Protein AF-A0A7Y5J6P5-F1 (afdb_monomer)

Nearest PDB structures (foldseek):
  8qnb-assembly1_A  TM=8.354E-01  e=1.169E-05  synthetic construct
  8qnc-assembly1_A  TM=8.520E-01  e=1.968E-05  synthetic construct
  8qmy-assembly2_B  TM=8.608E-01  e=7.736E-05  synthetic construct
  8qmy-assembly3_C  TM=8.637E-01  e=9.406E-05  synthetic construct
  8qnr-assembly1_A  TM=8.600E-01  e=1.072E-04  synthetic construct

Secondary structure (DSSP, 8-state):
-EEEES--EE-TTSS-EE--SEEEE--SHHHHHHHHHHHHHHT--EEEESS---SSGGG--SSEEEE-TT---EEPPPTT--GGGTTS---EE-TT--GGG-

Radius of gyration: 15.87 Å; Cα contacts (8 Å, |Δi|>4): 185; chains: 1; bounding box: 28×32×47 Å

Sequence (102 aa):
MIVKLRKTWSNRIGKHKVNPLRYYLAQSLGDLKRAVKDAERIGVRLRAVGSGHSFNDVACSNGYLVDISQLNKPLELPTYLKPEHRERNLVHIEAGIVIQDL

Mean predicted aligned error: 3.6 Å

Foldseek 3Di:
DDKDAQDWDAAPVRPDIEGERIEAEDQDPVSVVVVVVVCVVVVFDEFEDANRNDPDCNRDGNYYYYYDLNQADWDDDDPPDDPVCPPDPDTHGGPNHDPVVD

Structure (mmCIF, N/CA/C/O backbone):
data_AF-A0A7Y5J6P5-F1
#
_entry.id   AF-A0A7Y5J6P5-F1
#
loop_
_atom_site.group_PDB
_atom_site.id
_atom_site.type_symbol
_atom_site.label_atom_id
_atom_site.label_alt_id
_atom_site.label_comp_id
_atom_site.label_asym_id
_atom_site.label_entity_id
_atom_site.label_seq_id
_atom_site.pdbx_PDB_ins_code
_atom_site.Cartn_x
_atom_site.Cartn_y
_atom_site.Cartn_z
_atom_site.occupancy
_atom_site.B_iso_or_equiv
_atom_site.auth_seq_id
_atom_site.auth_comp_id
_atom_site.auth_asym_id
_atom_site.auth_atom_id
_atom_site.pdbx_PDB_model_num
ATOM 1 N N . MET A 1 1 ? 6.114 -8.591 6.639 1.00 82.50 1 MET A N 1
ATOM 2 C CA . MET A 1 1 ? 4.745 -8.086 6.900 1.00 82.50 1 MET A CA 1
ATOM 3 C C . MET A 1 1 ? 4.581 -7.688 8.348 1.00 82.50 1 MET A C 1
ATOM 5 O O . MET A 1 1 ? 4.627 -8.546 9.222 1.00 82.50 1 MET A O 1
ATOM 9 N N . ILE A 1 2 ? 4.342 -6.403 8.585 1.00 89.25 2 ILE A N 1
ATOM 10 C CA . ILE A 1 2 ? 4.011 -5.877 9.912 1.00 89.25 2 ILE A CA 1
ATOM 11 C C . ILE A 1 2 ? 2.497 -5.669 9.973 1.00 89.25 2 ILE A C 1
ATOM 13 O O . ILE A 1 2 ? 1.915 -5.124 9.036 1.00 89.25 2 ILE A O 1
ATOM 17 N N . VAL A 1 3 ? 1.852 -6.095 11.060 1.00 89.31 3 VAL A N 1
ATOM 18 C CA . VAL A 1 3 ? 0.405 -5.935 11.263 1.00 89.31 3 VAL A CA 1
ATOM 19 C C . VAL A 1 3 ? 0.169 -5.076 12.494 1.00 89.31 3 VAL A C 1
ATOM 21 O O . VAL A 1 3 ? 0.686 -5.367 13.569 1.00 89.31 3 VAL A O 1
ATOM 24 N N . LYS A 1 4 ? -0.622 -4.017 12.339 1.00 89.75 4 LYS A N 1
ATOM 25 C CA . LYS A 1 4 ? -1.063 -3.151 13.433 1.00 89.75 4 LYS A CA 1
ATOM 26 C C . LYS A 1 4 ? -2.567 -3.322 13.619 1.00 89.75 4 LYS A C 1
ATOM 28 O O . LYS A 1 4 ? -3.337 -3.174 12.670 1.00 89.75 4 LYS A O 1
ATOM 33 N N . LEU A 1 5 ? -2.980 -3.643 14.840 1.00 85.50 5 LEU A N 1
ATOM 34 C CA . LEU A 1 5 ? -4.389 -3.743 15.223 1.00 85.50 5 LEU A CA 1
ATOM 35 C C . LEU A 1 5 ? -4.882 -2.382 15.718 1.00 85.50 5 LEU A C 1
ATOM 37 O O . LEU A 1 5 ? -4.117 -1.650 16.341 1.00 85.50 5 LEU A O 1
ATOM 41 N N . ARG A 1 6 ? -6.155 -2.054 15.454 1.00 76.94 6 ARG A N 1
ATOM 42 C CA . ARG A 1 6 ? -6.816 -0.821 15.937 1.00 76.94 6 ARG A CA 1
ATOM 43 C C . ARG A 1 6 ? -6.056 0.476 15.607 1.00 76.94 6 ARG A C 1
ATOM 45 O O . ARG A 1 6 ? -6.133 1.454 16.344 1.00 76.94 6 ARG A O 1
ATOM 52 N N . LYS A 1 7 ? -5.313 0.500 14.497 1.00 88.88 7 LYS A N 1
ATOM 53 C CA . LYS A 1 7 ? -4.627 1.710 14.036 1.00 88.88 7 LYS A CA 1
ATOM 54 C C . LYS A 1 7 ? -5.626 2.595 13.307 1.00 88.88 7 LYS A C 1
ATOM 56 O O . LYS A 1 7 ? -5.995 2.287 12.178 1.00 88.88 7 LYS A O 1
ATOM 61 N N . THR A 1 8 ? -5.995 3.716 13.911 1.00 93.38 8 THR A N 1
ATOM 62 C CA . THR A 1 8 ? -6.731 4.759 13.204 1.00 93.38 8 THR A CA 1
ATOM 63 C C . THR A 1 8 ? -5.893 5.301 12.050 1.00 93.38 8 THR A C 1
ATOM 65 O O . THR A 1 8 ? -4.725 5.655 12.224 1.00 93.38 8 THR A O 1
ATOM 68 N N . TRP A 1 9 ? -6.493 5.368 10.867 1.00 95.06 9 TRP A N 1
ATOM 69 C CA . TRP A 1 9 ? -5.892 5.976 9.688 1.00 95.06 9 TRP A CA 1
ATOM 70 C C . TRP A 1 9 ? -6.632 7.262 9.344 1.00 95.06 9 TRP A C 1
ATOM 72 O O . TRP A 1 9 ? -7.852 7.332 9.486 1.00 95.06 9 TRP A O 1
ATOM 82 N N . SER A 1 10 ? -5.889 8.267 8.891 1.00 95.25 10 SER A N 1
ATOM 83 C CA . SER A 1 10 ? -6.430 9.522 8.382 1.00 95.25 10 SER A CA 1
ATOM 84 C C . SER A 1 10 ? -5.718 9.894 7.092 1.00 95.25 10 SER A C 1
ATOM 86 O O . SER A 1 10 ? -4.505 9.699 6.983 1.00 95.25 10 SER A O 1
ATOM 88 N N . ASN A 1 11 ? -6.449 10.475 6.142 1.00 94.19 11 ASN A N 1
ATOM 89 C CA . ASN A 1 11 ? -5.816 11.136 5.007 1.00 94.19 11 ASN A CA 1
ATOM 90 C C . ASN A 1 11 ? -5.046 12.384 5.471 1.00 94.19 11 ASN A C 1
ATOM 92 O O . ASN A 1 11 ? -5.218 12.864 6.598 1.00 94.19 11 ASN A O 1
ATOM 96 N N . ARG A 1 12 ? -4.187 12.916 4.596 1.00 91.88 12 ARG A N 1
ATOM 97 C CA . ARG A 1 12 ? -3.215 13.958 4.957 1.00 91.88 12 ARG A CA 1
ATOM 98 C C . ARG A 1 12 ? -3.847 15.276 5.410 1.00 91.88 12 ARG A C 1
ATOM 100 O O . ARG A 1 12 ? -3.262 15.964 6.235 1.00 91.88 12 ARG A O 1
ATOM 107 N N . ILE A 1 13 ? -5.038 15.600 4.907 1.00 93.50 13 ILE A N 1
ATOM 108 C CA . ILE A 1 13 ? -5.795 16.799 5.304 1.00 93.50 13 ILE A CA 1
ATOM 109 C C . ILE A 1 13 ? -6.665 16.586 6.554 1.00 93.50 13 ILE A C 1
ATOM 111 O O . ILE A 1 13 ? -7.377 17.496 6.961 1.00 93.50 13 ILE A O 1
ATOM 115 N N . GLY A 1 14 ? -6.682 15.385 7.139 1.00 92.69 14 GLY A N 1
ATOM 116 C CA . GLY A 1 14 ? -7.458 15.094 8.350 1.00 92.69 14 GLY A CA 1
ATOM 117 C C . GLY A 1 14 ? -8.963 14.874 8.143 1.00 92.69 14 GLY A C 1
ATOM 118 O O . GLY A 1 14 ? -9.649 14.481 9.082 1.00 92.69 14 GLY A O 1
ATOM 119 N N . LYS A 1 15 ? -9.489 15.111 6.935 1.00 94.81 15 LYS A N 1
ATOM 120 C CA . LYS A 1 15 ? -10.928 15.050 6.624 1.00 94.81 15 LYS A CA 1
ATOM 121 C C . LYS A 1 15 ? -11.501 13.637 6.725 1.00 94.81 15 LYS A C 1
ATOM 123 O O . LYS A 1 15 ? -12.588 13.448 7.261 1.00 94.81 15 LYS A O 1
ATOM 128 N N . HIS A 1 16 ? -10.803 12.653 6.164 1.00 95.12 16 HIS A N 1
ATOM 129 C CA . HIS A 1 16 ? -11.273 11.271 6.124 1.00 95.12 16 HIS A CA 1
ATOM 130 C C . HIS A 1 16 ? -10.482 10.429 7.111 1.00 95.12 16 HIS A C 1
ATOM 132 O O . HIS A 1 16 ? -9.261 10.334 6.997 1.00 95.12 16 HIS A O 1
ATOM 138 N N . LYS A 1 17 ? -11.189 9.800 8.053 1.00 95.19 17 LYS A N 1
ATOM 139 C CA . LYS A 1 17 ? -10.612 9.023 9.148 1.00 95.19 17 LYS A CA 1
ATOM 140 C C . LYS A 1 17 ? -11.380 7.716 9.325 1.00 95.19 17 LYS A C 1
ATOM 142 O O . LYS A 1 17 ? -12.605 7.728 9.382 1.00 95.19 17 LYS A O 1
ATOM 147 N N . VAL A 1 18 ? -10.665 6.598 9.420 1.00 95.00 18 VAL A N 1
ATOM 148 C CA . VAL A 1 18 ? -11.248 5.259 9.604 1.00 95.00 18 VAL A CA 1
ATOM 149 C C . VAL A 1 18 ? -10.494 4.460 10.657 1.00 95.00 18 VAL A C 1
ATOM 151 O O . VAL A 1 18 ? -9.313 4.695 10.919 1.00 95.00 18 VAL A O 1
ATOM 154 N N . ASN A 1 19 ? -11.185 3.485 11.241 1.00 95.19 19 ASN A N 1
ATOM 155 C CA . ASN A 1 19 ? -10.635 2.559 12.225 1.00 95.19 19 ASN A CA 1
ATOM 156 C C . ASN A 1 19 ? -10.678 1.138 11.648 1.00 95.19 19 ASN A C 1
ATOM 158 O O . ASN A 1 19 ? -11.602 0.389 11.962 1.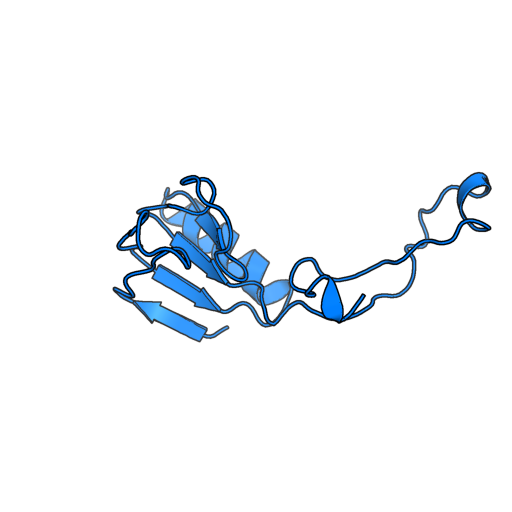00 95.19 19 ASN A O 1
ATOM 162 N N . PRO A 1 20 ? -9.729 0.764 10.772 1.00 95.62 20 PRO A N 1
ATOM 163 C CA . PRO A 1 20 ? -9.701 -0.575 10.213 1.00 95.62 20 PRO A CA 1
ATOM 164 C C . PRO A 1 20 ? -9.477 -1.621 11.305 1.00 95.62 20 PRO A C 1
ATOM 166 O O . PRO A 1 20 ? -8.723 -1.412 12.261 1.00 95.62 20 PRO A O 1
ATOM 169 N N . LEU A 1 21 ? -10.070 -2.795 11.107 1.00 95.44 21 LEU A N 1
ATOM 170 C CA . LEU A 1 21 ? -9.827 -3.975 11.933 1.00 95.44 21 LEU A CA 1
ATOM 171 C C . LEU A 1 21 ? -8.331 -4.333 11.964 1.00 95.44 21 LEU A C 1
ATOM 173 O O . LEU A 1 21 ? -7.800 -4.701 13.015 1.00 95.44 21 LEU A O 1
ATOM 177 N N . ARG A 1 22 ? -7.646 -4.207 10.817 1.00 96.19 22 ARG A N 1
ATOM 178 C CA . ARG A 1 22 ? -6.204 -4.452 10.664 1.00 96.19 22 ARG A CA 1
ATOM 179 C C . ARG A 1 22 ? -5.573 -3.485 9.669 1.00 96.19 22 ARG A C 1
ATOM 181 O O . ARG A 1 22 ? -6.150 -3.179 8.627 1.00 96.19 22 ARG A O 1
ATOM 188 N N . TYR A 1 23 ? -4.359 -3.054 9.988 1.00 96.94 23 TYR A N 1
ATOM 189 C CA . TYR A 1 23 ? -3.495 -2.272 9.114 1.00 96.94 23 TYR A CA 1
ATOM 190 C C . TYR A 1 23 ? -2.220 -3.067 8.829 1.00 96.94 23 TYR A C 1
ATOM 192 O O . TYR A 1 23 ? -1.418 -3.300 9.736 1.00 96.94 23 TYR A O 1
ATOM 200 N N . TYR A 1 24 ? -2.024 -3.477 7.582 1.00 97.19 24 TYR A N 1
ATOM 201 C CA . TYR A 1 24 ? -0.832 -4.190 7.131 1.00 97.19 24 TYR A CA 1
ATOM 202 C C . TYR A 1 24 ? 0.182 -3.200 6.573 1.00 97.19 24 TYR A C 1
ATOM 204 O O . TYR A 1 24 ? -0.197 -2.271 5.872 1.00 97.19 24 TYR A O 1
ATOM 212 N N . LEU A 1 25 ? 1.465 -3.425 6.833 1.00 96.69 25 LEU A N 1
ATOM 213 C CA . LEU A 1 25 ? 2.558 -2.877 6.035 1.00 96.69 25 LEU A CA 1
ATOM 214 C C . LEU A 1 25 ? 3.151 -4.020 5.212 1.00 96.69 25 LEU A C 1
ATOM 216 O O . LEU A 1 25 ? 3.743 -4.953 5.774 1.00 96.69 25 LEU A O 1
ATOM 220 N N . ALA A 1 26 ? 2.932 -3.963 3.900 1.00 97.50 26 ALA A N 1
ATOM 221 C CA . ALA A 1 26 ? 3.421 -4.950 2.953 1.00 97.50 26 ALA A CA 1
ATOM 222 C C . ALA A 1 26 ? 4.824 -4.565 2.481 1.00 97.50 26 ALA A C 1
ATOM 224 O O . ALA A 1 26 ? 5.023 -3.478 1.956 1.00 97.50 26 ALA A O 1
ATOM 225 N N . GLN A 1 27 ? 5.784 -5.472 2.661 1.00 95.94 27 GLN A N 1
ATOM 226 C CA . GLN A 1 27 ? 7.185 -5.291 2.251 1.00 95.94 27 GLN A CA 1
ATOM 227 C C . GLN A 1 27 ? 7.563 -6.208 1.078 1.00 95.94 27 GLN A C 1
ATOM 229 O O . GLN A 1 27 ? 8.715 -6.261 0.660 1.00 95.94 27 GLN A O 1
ATOM 234 N N . SER A 1 28 ? 6.605 -7.003 0.597 1.00 96.50 28 SER A N 1
ATOM 235 C CA . SER A 1 28 ? 6.765 -7.882 -0.557 1.00 96.50 2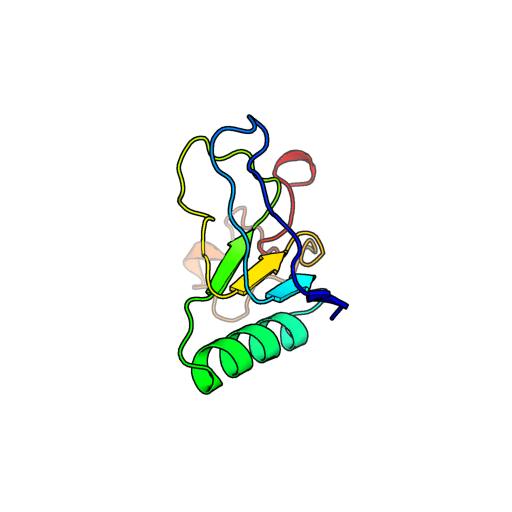8 SER A CA 1
ATOM 236 C C . SER A 1 28 ? 5.413 -8.192 -1.204 1.00 96.50 28 SER A C 1
ATOM 238 O O . SER A 1 28 ? 4.361 -8.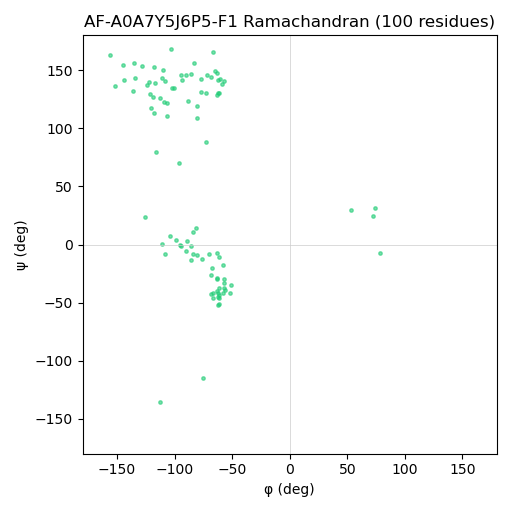092 -0.563 1.00 96.50 28 SER A O 1
ATOM 240 N N . LEU A 1 29 ? 5.432 -8.680 -2.447 1.00 95.94 29 LEU A N 1
ATOM 241 C CA . LEU A 1 29 ? 4.242 -9.237 -3.097 1.00 95.94 29 LEU A CA 1
ATOM 242 C C . LEU A 1 29 ? 3.622 -10.392 -2.286 1.00 95.94 29 LEU A C 1
ATOM 244 O O . LEU A 1 29 ? 2.403 -10.566 -2.264 1.00 95.94 29 LEU A O 1
ATOM 248 N N . GLY A 1 30 ? 4.450 -11.182 -1.595 1.00 97.75 30 GLY A N 1
ATOM 249 C CA . GLY A 1 30 ? 3.983 -12.250 -0.711 1.00 97.75 30 GLY A CA 1
ATOM 250 C C . GLY A 1 30 ? 3.166 -11.717 0.468 1.00 97.75 30 GLY A C 1
ATOM 251 O O . GLY A 1 30 ? 2.136 -12.297 0.809 1.00 97.75 30 GLY A O 1
ATOM 252 N N . ASP A 1 31 ? 3.581 -10.593 1.053 1.00 97.44 31 ASP A N 1
ATOM 253 C CA . ASP A 1 31 ? 2.835 -9.910 2.114 1.00 97.44 31 ASP A CA 1
ATOM 254 C C . ASP A 1 31 ? 1.463 -9.453 1.608 1.00 97.44 31 ASP A C 1
ATOM 256 O O . ASP A 1 31 ? 0.448 -9.717 2.255 1.00 97.44 31 ASP A O 1
ATOM 260 N N . LEU A 1 32 ? 1.421 -8.844 0.419 1.00 96.50 32 LEU A N 1
ATOM 261 C CA . LEU A 1 32 ? 0.178 -8.378 -0.195 1.00 96.50 32 LEU A CA 1
ATOM 262 C C . LEU A 1 32 ? -0.788 -9.540 -0.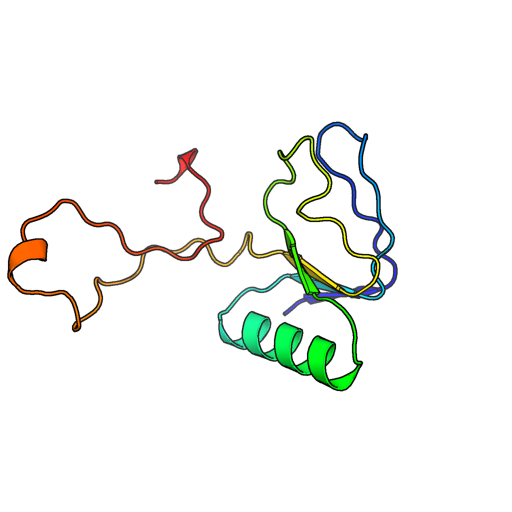472 1.00 96.50 32 LEU A C 1
ATOM 264 O O . LEU A 1 32 ? -1.961 -9.469 -0.105 1.00 96.50 32 LEU A O 1
ATOM 268 N N . LYS A 1 33 ? -0.287 -10.652 -1.030 1.00 98.00 33 LYS A N 1
ATOM 269 C CA . LYS A 1 33 ? -1.076 -11.879 -1.240 1.00 98.00 33 LYS A CA 1
ATOM 270 C C . LYS A 1 33 ? -1.661 -12.411 0.068 1.00 98.00 33 LYS A C 1
ATOM 272 O O . LYS A 1 33 ? -2.815 -12.833 0.090 1.00 98.00 33 LYS A O 1
ATOM 277 N N . ARG A 1 34 ? -0.890 -12.395 1.162 1.00 97.88 34 ARG A N 1
ATOM 278 C CA . ARG A 1 34 ? -1.381 -12.834 2.477 1.00 97.88 34 ARG A CA 1
ATOM 279 C C . ARG A 1 34 ? -2.463 -11.905 3.021 1.00 97.88 34 ARG A C 1
ATOM 281 O O . ARG A 1 34 ? -3.460 -12.413 3.518 1.00 97.88 34 ARG A O 1
ATOM 288 N N . ALA A 1 35 ? -2.308 -10.587 2.889 1.00 97.50 35 ALA A N 1
ATOM 289 C CA . ALA A 1 35 ? -3.326 -9.626 3.318 1.00 97.50 35 ALA A CA 1
ATOM 290 C C . ALA A 1 35 ? -4.648 -9.790 2.544 1.00 97.50 35 ALA A C 1
ATOM 292 O O . ALA A 1 35 ? -5.713 -9.768 3.156 1.00 97.50 35 ALA A O 1
ATOM 293 N N . VAL A 1 36 ? -4.584 -10.017 1.224 1.00 98.06 36 VAL A N 1
ATOM 294 C CA . VAL A 1 36 ? -5.772 -10.284 0.390 1.00 98.06 36 VAL A CA 1
ATOM 295 C C . VAL A 1 36 ? -6.479 -11.566 0.831 1.00 98.06 36 VAL A C 1
ATOM 297 O O . VAL A 1 36 ? -7.670 -11.526 1.122 1.00 98.06 36 VAL A O 1
ATOM 300 N N . LYS A 1 37 ? -5.747 -12.682 0.950 1.00 98.44 37 LYS A N 1
ATOM 301 C CA . LYS A 1 37 ? -6.324 -13.970 1.378 1.00 98.44 37 LYS A CA 1
ATOM 302 C C . LYS A 1 37 ? -6.926 -13.910 2.780 1.00 98.44 37 LYS A C 1
ATOM 304 O O . LYS A 1 37 ? -7.938 -14.544 3.053 1.00 98.44 37 LYS A O 1
ATOM 309 N N . ASP A 1 38 ? -6.295 -13.169 3.687 1.00 97.62 38 ASP A N 1
ATOM 310 C CA . ASP A 1 38 ? -6.813 -12.986 5.040 1.00 97.62 38 ASP A CA 1
ATOM 311 C C . ASP A 1 38 ? -8.105 -12.156 5.040 1.00 97.62 38 ASP A C 1
ATO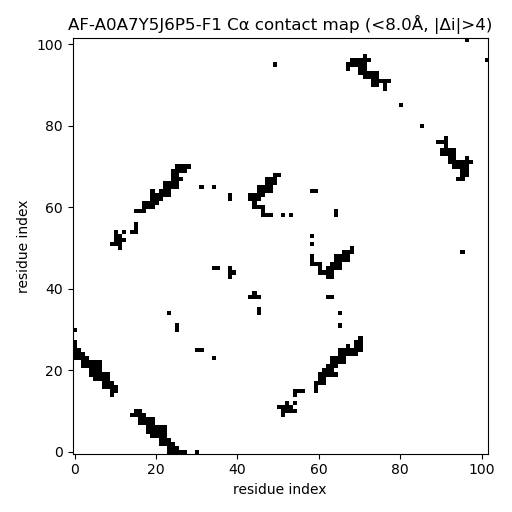M 313 O O . ASP A 1 38 ? -9.065 -12.535 5.703 1.00 97.62 38 ASP A O 1
ATOM 317 N N . ALA A 1 39 ? -8.168 -11.075 4.253 1.00 97.69 39 ALA A N 1
ATOM 318 C CA . ALA A 1 39 ? -9.384 -10.277 4.089 1.00 97.69 39 ALA A CA 1
ATOM 319 C C . ALA A 1 39 ? -10.539 -11.098 3.496 1.00 97.69 39 ALA A C 1
ATOM 321 O O . ALA A 1 39 ? -11.660 -11.027 3.996 1.00 97.69 39 ALA A O 1
ATOM 322 N N . GLU A 1 40 ? -10.245 -11.908 2.476 1.00 98.38 40 GLU A N 1
ATOM 323 C CA . GLU A 1 40 ? -11.193 -12.822 1.835 1.00 98.38 40 GLU A CA 1
ATOM 324 C C . GLU A 1 40 ? -11.730 -13.858 2.826 1.00 98.38 40 GLU A C 1
ATOM 326 O O . GLU A 1 40 ? -12.941 -13.971 2.998 1.00 98.38 40 GLU A O 1
ATOM 331 N N . ARG A 1 41 ? -10.841 -14.546 3.556 1.00 98.19 41 ARG A N 1
ATOM 332 C CA . ARG A 1 41 ? -11.219 -15.535 4.577 1.00 98.19 41 ARG A CA 1
ATOM 333 C C . ARG A 1 41 ? -12.133 -14.952 5.655 1.00 98.19 41 ARG A C 1
ATOM 335 O O . ARG A 1 41 ? -13.003 -15.651 6.160 1.00 98.19 41 ARG A O 1
ATOM 342 N N . ILE A 1 42 ? -11.902 -13.700 6.044 1.00 97.50 42 ILE A N 1
ATOM 343 C CA . ILE A 1 42 ? -12.683 -13.010 7.079 1.00 97.50 42 ILE A CA 1
ATOM 344 C C . ILE A 1 42 ? -13.946 -12.346 6.501 1.0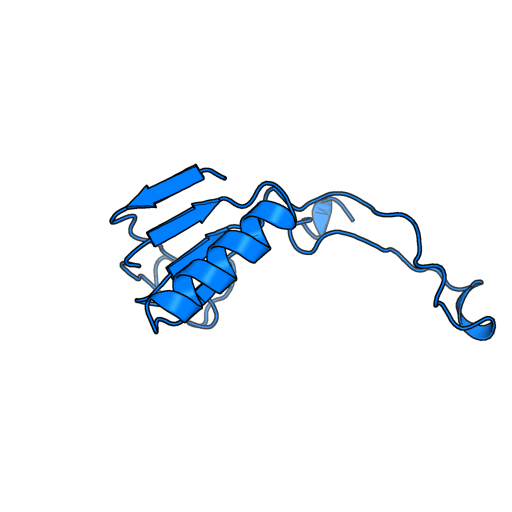0 97.50 42 ILE A C 1
ATOM 346 O O . ILE A 1 42 ? -14.833 -11.962 7.258 1.00 97.50 42 ILE A O 1
ATOM 350 N N . GLY A 1 43 ? -14.063 -12.226 5.175 1.00 97.94 43 GLY A N 1
ATOM 351 C CA . GLY A 1 43 ? -15.212 -11.607 4.514 1.00 97.94 43 GLY A CA 1
ATOM 352 C C . GLY A 1 43 ? -15.243 -10.079 4.628 1.00 97.94 43 GLY A C 1
ATOM 353 O O . GLY A 1 43 ? -16.318 -9.485 4.689 1.00 97.94 43 GLY A O 1
ATOM 354 N N . VAL A 1 44 ? -14.080 -9.419 4.680 1.00 97.50 44 VAL A N 1
ATOM 355 C CA . VAL A 1 44 ? -13.976 -7.955 4.829 1.00 97.50 44 VAL A CA 1
ATOM 356 C C . VAL A 1 44 ? -13.300 -7.292 3.633 1.00 97.50 44 VAL A C 1
ATOM 358 O O . VAL A 1 44 ? -12.454 -7.871 2.958 1.00 97.50 44 VAL A O 1
ATOM 361 N N . ARG A 1 45 ? -13.640 -6.022 3.382 1.00 97.06 45 ARG A N 1
ATOM 362 C CA . ARG A 1 45 ? -13.001 -5.228 2.322 1.00 97.06 45 ARG A CA 1
ATOM 363 C C . ARG A 1 45 ? -11.577 -4.836 2.708 1.00 97.06 45 ARG A C 1
ATOM 365 O O . ARG A 1 45 ? -11.364 -4.242 3.766 1.00 97.06 45 ARG A O 1
ATOM 372 N N . LEU A 1 46 ? -10.633 -5.067 1.802 1.00 97.25 46 LEU A N 1
ATOM 373 C CA . LEU A 1 46 ? -9.267 -4.553 1.871 1.00 97.25 46 LEU A CA 1
ATOM 374 C C . LEU A 1 46 ? -9.114 -3.353 0.927 1.00 97.25 46 LEU A C 1
ATOM 376 O O . LEU A 1 46 ? -9.538 -3.412 -0.227 1.00 97.25 46 LEU A O 1
ATOM 380 N N . ARG A 1 47 ? -8.489 -2.271 1.398 1.00 97.31 47 ARG A N 1
ATOM 381 C CA . ARG A 1 47 ? -8.081 -1.135 0.558 1.00 97.31 47 ARG A CA 1
ATOM 382 C C . ARG A 1 47 ? -6.581 -0.898 0.673 1.00 97.31 47 ARG A C 1
ATOM 384 O O . ARG A 1 47 ? -6.023 -0.989 1.764 1.00 97.31 47 ARG A O 1
ATOM 391 N N . ALA A 1 48 ? -5.941 -0.581 -0.449 1.00 96.50 48 ALA A N 1
ATOM 392 C CA . ALA A 1 48 ? -4.558 -0.128 -0.446 1.00 96.50 48 ALA A CA 1
ATOM 393 C C . ALA A 1 48 ? -4.477 1.340 -0.001 1.00 96.50 48 ALA A C 1
ATOM 395 O O . ALA A 1 48 ? -5.328 2.154 -0.366 1.00 96.50 48 ALA A O 1
ATOM 396 N N . VAL A 1 49 ? -3.443 1.673 0.769 1.00 95.44 49 VAL A N 1
ATOM 397 C CA . VAL A 1 49 ? -3.083 3.042 1.147 1.00 95.44 49 VAL A CA 1
ATOM 398 C C . VAL A 1 49 ? -1.637 3.319 0.736 1.00 95.44 49 VAL A C 1
ATOM 400 O O . VAL A 1 49 ? -0.758 2.478 0.910 1.00 95.44 49 VAL A O 1
ATOM 403 N N . GLY A 1 50 ? -1.406 4.507 0.185 1.00 91.88 50 GLY A N 1
ATOM 404 C CA . GLY A 1 50 ? -0.074 5.092 0.009 1.00 91.88 50 GLY A CA 1
ATOM 405 C C . GLY A 1 50 ? 0.0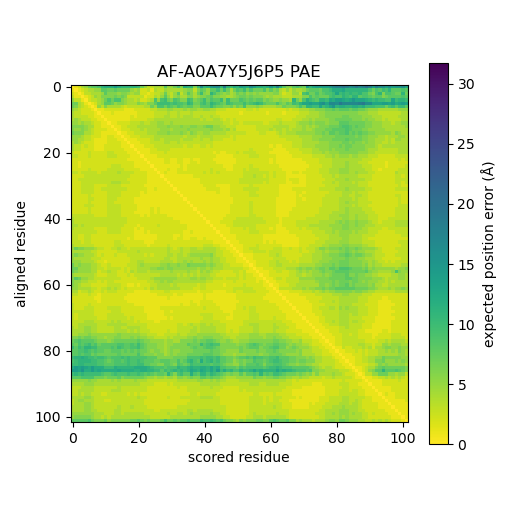71 6.323 0.903 1.00 91.88 50 GLY A C 1
ATOM 406 O O . GLY A 1 50 ? -0.421 6.344 2.030 1.00 91.88 50 GLY A O 1
ATOM 407 N N . SER A 1 51 ? 0.627 7.406 0.364 1.00 92.00 51 SER A N 1
ATOM 408 C CA . SER A 1 51 ? 0.891 8.668 1.081 1.00 92.00 51 SER A CA 1
ATOM 409 C C . SER A 1 51 ? -0.347 9.412 1.620 1.00 92.00 51 SER A C 1
ATOM 411 O O . SER A 1 51 ? -0.210 10.419 2.311 1.00 92.00 51 SER A O 1
ATOM 413 N N . GLY A 1 52 ? -1.565 8.964 1.294 1.00 92.81 52 GLY A N 1
ATOM 414 C CA . GLY A 1 52 ? -2.805 9.526 1.844 1.00 92.81 52 GLY A CA 1
ATOM 415 C C . GLY A 1 52 ? -3.183 10.915 1.312 1.00 92.81 52 GLY A C 1
ATOM 416 O O . GLY A 1 52 ? -3.905 11.644 1.989 1.00 92.81 52 GLY A O 1
ATOM 417 N N . HIS A 1 53 ? -2.712 11.286 0.116 1.00 93.88 53 HIS A N 1
ATOM 418 C CA . HIS A 1 53 ? -2.962 12.599 -0.502 1.00 93.88 53 HIS A CA 1
ATOM 419 C C . HIS A 1 53 ? -4.361 12.778 -1.109 1.00 93.88 53 HIS A C 1
ATOM 421 O O . HIS A 1 53 ? -4.742 13.904 -1.409 1.00 93.88 53 HIS A O 1
ATOM 427 N N . SER A 1 54 ? -5.147 11.707 -1.270 1.00 91.00 54 SER A N 1
ATOM 428 C CA . SER A 1 54 ? -6.524 11.822 -1.766 1.00 91.00 54 SER A CA 1
ATOM 429 C C . SER A 1 54 ? -7.392 12.651 -0.815 1.00 91.00 54 SER A C 1
ATOM 431 O O . SER A 1 54 ? -7.472 12.371 0.386 1.00 91.00 54 SER A O 1
ATOM 433 N N . PHE A 1 55 ? -8.105 13.631 -1.372 1.00 92.50 55 PHE A N 1
ATOM 434 C CA . PHE A 1 55 ? -9.129 14.400 -0.657 1.00 92.50 55 PHE A CA 1
ATOM 435 C C . PHE A 1 55 ? -10.477 13.675 -0.564 1.00 92.50 55 PHE A C 1
ATOM 437 O O . PHE A 1 55 ? -11.339 14.122 0.191 1.00 92.50 55 PHE A O 1
ATOM 444 N N . ASN A 1 56 ? -10.622 12.553 -1.277 1.00 91.62 56 ASN A N 1
ATOM 445 C CA . ASN A 1 56 ? -11.788 11.669 -1.250 1.00 91.62 56 ASN A CA 1
ATOM 446 C C . ASN A 1 56 ? -11.509 10.409 -0.414 1.00 91.62 56 ASN A C 1
ATOM 448 O O . ASN A 1 56 ? -10.356 10.083 -0.107 1.00 91.62 56 ASN A O 1
ATOM 452 N N . ASP A 1 57 ? -12.561 9.650 -0.120 1.00 91.12 57 ASP A N 1
ATOM 453 C CA . ASP A 1 57 ? -12.565 8.454 0.727 1.00 91.12 57 ASP A CA 1
ATOM 454 C C . ASP A 1 57 ? -12.103 7.164 0.020 1.00 91.12 57 ASP A C 1
ATOM 456 O O . ASP A 1 57 ? -12.264 6.072 0.559 1.00 91.12 57 ASP A O 1
ATOM 460 N N . VAL A 1 58 ? -11.482 7.258 -1.160 1.00 91.94 58 VAL A N 1
ATOM 461 C CA . VAL A 1 58 ? -11.097 6.100 -1.993 1.00 91.94 58 VAL A CA 1
ATOM 462 C C . VAL A 1 58 ? -10.300 5.030 -1.232 1.00 91.94 58 VAL A C 1
ATOM 464 O O . VAL A 1 58 ? -10.470 3.833 -1.470 1.00 91.94 58 VAL A O 1
ATOM 467 N N . ALA A 1 59 ? -9.468 5.458 -0.281 1.00 90.69 59 ALA A N 1
ATOM 468 C CA . ALA A 1 59 ? -8.615 4.590 0.523 1.00 90.69 59 ALA A CA 1
ATOM 469 C C . ALA A 1 59 ? -9.244 4.185 1.873 1.00 90.69 59 ALA A C 1
ATOM 471 O O . ALA A 1 59 ? -8.644 3.433 2.637 1.00 90.69 59 ALA A O 1
ATOM 472 N N . CYS A 1 60 ? -10.449 4.668 2.185 1.00 93.00 60 CYS A N 1
ATOM 473 C CA . CYS A 1 60 ? -11.141 4.383 3.436 1.00 93.00 60 CYS A CA 1
ATOM 474 C C . CYS A 1 60 ? -11.763 2.983 3.419 1.00 93.00 60 CYS A C 1
ATOM 476 O O . CYS A 1 60 ? -12.475 2.594 2.492 1.00 93.00 60 CYS A O 1
ATOM 478 N N . SER A 1 61 ? -11.517 2.226 4.486 1.00 93.69 61 SER A N 1
ATOM 479 C CA . SER A 1 61 ? -12.189 0.962 4.777 1.00 93.69 61 SER A CA 1
ATOM 480 C C . SER A 1 61 ? -12.223 0.745 6.284 1.00 93.69 61 SER A C 1
ATOM 482 O O . SER A 1 61 ? -11.209 0.924 6.958 1.00 93.69 61 SER A O 1
ATOM 484 N N . ASN A 1 62 ? -13.373 0.308 6.798 1.00 92.12 62 ASN A N 1
ATOM 485 C CA . ASN A 1 62 ? -13.485 -0.212 8.164 1.00 92.12 62 ASN A CA 1
ATOM 486 C C . ASN A 1 62 ? -13.101 -1.699 8.249 1.00 92.12 62 ASN A C 1
ATOM 488 O O . ASN A 1 62 ? -12.982 -2.233 9.345 1.00 92.12 62 ASN A O 1
ATOM 492 N N . GLY A 1 63 ? -12.893 -2.364 7.106 1.00 96.12 63 GLY A N 1
ATOM 493 C CA . GLY A 1 63 ? -12.289 -3.690 7.036 1.00 96.12 63 GLY A CA 1
ATOM 494 C C . GLY A 1 63 ? -10.784 -3.589 7.262 1.00 96.12 63 GLY A C 1
ATOM 495 O O . GLY A 1 63 ? -10.331 -3.219 8.343 1.00 96.12 63 GLY A O 1
ATOM 496 N N . TYR A 1 64 ? -9.993 -3.911 6.246 1.00 97.44 64 TYR A N 1
ATOM 497 C CA . TYR A 1 64 ? -8.535 -3.867 6.313 1.00 97.44 64 TYR A CA 1
ATOM 498 C C . TYR A 1 64 ? -7.958 -2.742 5.453 1.00 97.44 64 TYR A C 1
ATOM 500 O O . TYR A 1 64 ? -8.504 -2.404 4.399 1.00 97.44 64 TYR A O 1
ATOM 508 N N . LEU A 1 65 ? -6.810 -2.215 5.880 1.00 97.62 65 LEU A N 1
ATOM 509 C CA . LEU A 1 65 ? -5.947 -1.355 5.069 1.00 97.62 65 LEU A CA 1
ATOM 510 C C . LEU A 1 65 ? -4.594 -2.031 4.856 1.00 97.62 65 LEU A C 1
ATOM 512 O O . LEU A 1 65 ? -4.047 -2.609 5.794 1.00 97.62 65 LEU A O 1
ATOM 516 N N . VAL A 1 66 ? -4.039 -1.936 3.649 1.00 97.62 66 VAL A N 1
ATOM 517 C CA . VAL A 1 66 ? -2.669 -2.370 3.343 1.00 97.62 66 VAL A CA 1
ATOM 518 C C . VAL A 1 66 ? -1.847 -1.203 2.818 1.00 97.62 66 VAL A C 1
ATOM 520 O O . VAL A 1 66 ? -2.145 -0.622 1.781 1.00 97.62 66 VAL A O 1
ATOM 523 N N . ASP A 1 67 ? -0.811 -0.864 3.565 1.00 96.62 67 ASP A N 1
ATOM 524 C CA . ASP A 1 67 ? 0.205 0.105 3.201 1.00 96.62 67 ASP A CA 1
ATOM 525 C C . ASP A 1 67 ? 1.221 -0.549 2.275 1.00 96.62 67 ASP A C 1
ATOM 527 O O . ASP A 1 67 ? 1.854 -1.547 2.639 1.00 96.62 67 ASP A O 1
ATOM 531 N N . ILE A 1 68 ? 1.328 0.007 1.073 1.00 96.88 68 ILE A N 1
ATOM 532 C CA . ILE A 1 68 ? 2.201 -0.493 0.011 1.00 96.88 68 ILE A CA 1
ATOM 533 C C . ILE A 1 68 ? 3.460 0.358 -0.159 1.00 96.88 68 ILE A C 1
ATOM 535 O O . ILE A 1 68 ? 4.216 0.100 -1.081 1.00 96.88 68 ILE A O 1
ATOM 539 N N . SER A 1 69 ? 3.723 1.335 0.717 1.00 96.00 69 SER A N 1
ATOM 540 C CA . SER A 1 69 ? 4.862 2.267 0.592 1.00 96.00 69 SER A CA 1
ATOM 541 C C . SER A 1 69 ? 6.245 1.604 0.545 1.00 96.00 69 SER A C 1
ATOM 543 O O . SER A 1 69 ? 7.208 2.234 0.127 1.00 96.00 69 SER A O 1
ATOM 545 N N . GLN A 1 70 ? 6.359 0.340 0.963 1.00 96.50 70 GLN A N 1
ATOM 546 C CA . GLN A 1 70 ? 7.603 -0.443 0.912 1.00 96.50 70 GLN A CA 1
ATOM 547 C C . GLN A 1 70 ? 7.712 -1.329 -0.343 1.00 96.50 70 GLN A C 1
ATOM 549 O O . GLN A 1 70 ? 8.693 -2.051 -0.497 1.00 96.50 70 GLN A O 1
ATOM 554 N N . LEU A 1 71 ? 6.705 -1.301 -1.220 1.00 96.62 71 LEU A N 1
ATOM 555 C CA . LEU A 1 71 ? 6.730 -1.902 -2.553 1.00 96.62 71 LEU A CA 1
ATOM 556 C C . LEU A 1 71 ? 7.107 -0.808 -3.557 1.00 96.62 71 LEU A C 1
ATOM 558 O O . LEU A 1 71 ? 6.249 -0.314 -4.282 1.00 96.62 71 LEU A O 1
ATOM 562 N N . ASN A 1 72 ? 8.353 -0.349 -3.529 1.00 96.81 72 ASN A N 1
ATOM 563 C CA . ASN A 1 72 ? 8.799 0.869 -4.210 1.00 96.81 72 ASN A CA 1
ATOM 564 C C . ASN A 1 72 ? 9.992 0.650 -5.151 1.00 96.81 72 ASN A C 1
ATOM 566 O O . ASN A 1 72 ? 10.749 1.583 -5.412 1.00 96.81 72 ASN A O 1
ATOM 570 N N . LYS A 1 73 ? 10.191 -0.576 -5.641 1.00 96.12 73 LYS A N 1
ATOM 571 C CA . LYS A 1 73 ? 11.361 -0.914 -6.458 1.00 96.12 73 LYS A CA 1
ATOM 572 C C . LYS A 1 73 ? 11.081 -0.808 -7.959 1.00 96.12 73 LYS A C 1
ATOM 574 O O . LYS A 1 73 ? 9.983 -1.175 -8.390 1.00 96.12 73 LYS A O 1
ATOM 579 N N . PRO A 1 74 ? 12.072 -0.394 -8.770 1.00 96.06 74 PRO A N 1
ATOM 580 C CA . PRO A 1 74 ? 12.061 -0.677 -10.197 1.00 96.06 74 PRO A CA 1
ATOM 581 C C . PRO A 1 74 ? 12.178 -2.187 -10.429 1.00 96.06 74 PRO A C 1
ATOM 583 O O . PRO A 1 74 ? 12.776 -2.921 -9.638 1.00 96.06 74 PRO A O 1
ATOM 586 N N . LEU A 1 75 ? 11.579 -2.646 -11.518 1.00 95.62 75 LEU A N 1
ATOM 587 C CA . LEU A 1 75 ? 11.504 -4.038 -11.929 1.00 95.62 75 LEU A CA 1
ATOM 588 C C . LEU A 1 75 ? 11.978 -4.162 -13.377 1.00 95.62 75 LEU A C 1
ATOM 590 O O . LEU A 1 75 ? 11.827 -3.242 -14.180 1.00 95.62 75 LEU A O 1
ATOM 594 N N . GLU A 1 76 ? 12.487 -5.338 -13.726 1.00 94.62 76 GLU A N 1
ATOM 595 C CA . GLU A 1 76 ? 12.799 -5.675 -15.115 1.00 94.62 76 GLU A CA 1
ATOM 596 C C . GLU A 1 76 ? 11.543 -5.624 -15.983 1.00 94.62 76 GLU A C 1
ATOM 598 O O . GLU A 1 76 ? 10.463 -6.049 -15.556 1.00 94.62 76 GLU A O 1
ATOM 603 N N . LEU A 1 77 ? 11.675 -5.143 -17.220 1.00 94.25 77 LEU A N 1
ATOM 604 C CA . LEU A 1 77 ? 10.555 -5.131 -18.156 1.00 94.25 77 LEU A CA 1
ATOM 605 C C . LEU A 1 77 ? 10.022 -6.557 -18.381 1.00 94.25 77 LEU A C 1
ATOM 607 O O . LEU A 1 77 ? 10.799 -7.505 -18.525 1.00 94.25 77 LEU A O 1
ATOM 611 N N . PRO A 1 78 ? 8.693 -6.741 -18.430 1.00 92.12 78 PRO A N 1
ATOM 612 C CA . PRO A 1 78 ? 8.128 -8.069 -18.571 1.00 92.12 78 PRO A CA 1
ATOM 613 C C . PRO A 1 78 ? 8.415 -8.671 -19.951 1.00 92.12 78 PRO A C 1
ATOM 615 O O . PRO A 1 78 ? 8.350 -8.002 -20.981 1.00 92.12 78 PRO A O 1
ATOM 618 N N . THR A 1 79 ? 8.643 -9.984 -19.993 1.00 92.44 79 THR A N 1
ATOM 619 C CA . THR A 1 79 ? 8.942 -10.716 -21.238 1.00 92.44 79 THR A CA 1
ATOM 620 C C . THR A 1 79 ? 7.760 -10.780 -22.209 1.00 92.44 79 THR A C 1
ATOM 622 O O . THR A 1 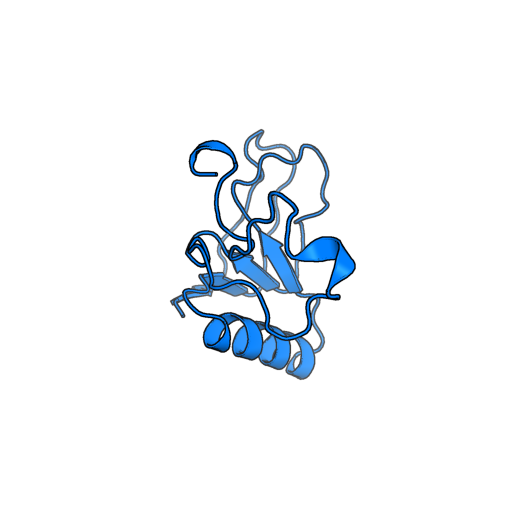79 ? 7.951 -10.976 -23.408 1.00 92.44 79 THR A O 1
ATOM 625 N N . TYR A 1 80 ? 6.539 -10.574 -21.710 1.00 92.50 80 TYR A N 1
ATOM 626 C CA . TYR A 1 80 ? 5.296 -10.588 -22.485 1.00 92.50 80 TYR A CA 1
ATOM 627 C C . TYR A 1 80 ? 4.971 -9.247 -23.171 1.00 92.50 80 TYR A C 1
ATOM 629 O O . TYR A 1 80 ? 3.863 -9.069 -23.681 1.00 92.50 80 TYR A O 1
ATOM 637 N N . LEU A 1 81 ? 5.908 -8.289 -23.204 1.00 92.94 81 LEU A N 1
ATOM 638 C CA . LEU A 1 81 ? 5.751 -7.071 -24.000 1.00 92.94 81 LEU A CA 1
ATOM 639 C C . LEU A 1 81 ? 5.679 -7.400 -25.495 1.00 92.94 81 LEU A C 1
ATOM 641 O O . LEU A 1 81 ? 6.566 -8.062 -26.050 1.00 92.94 81 LEU A O 1
ATOM 645 N N . LYS A 1 82 ? 4.645 -6.868 -26.159 1.00 93.06 82 LYS A N 1
ATOM 646 C CA . LYS A 1 82 ? 4.522 -6.923 -27.619 1.00 93.06 82 LYS A CA 1
ATOM 647 C C . LYS A 1 82 ? 5.757 -6.287 -28.276 1.00 93.06 82 LYS A C 1
ATOM 649 O O . LYS A 1 82 ? 6.207 -5.246 -27.788 1.00 93.06 82 LYS A O 1
ATOM 654 N N . PRO A 1 83 ? 6.287 -6.852 -29.380 1.00 90.06 83 PRO A N 1
ATOM 655 C CA . PRO A 1 8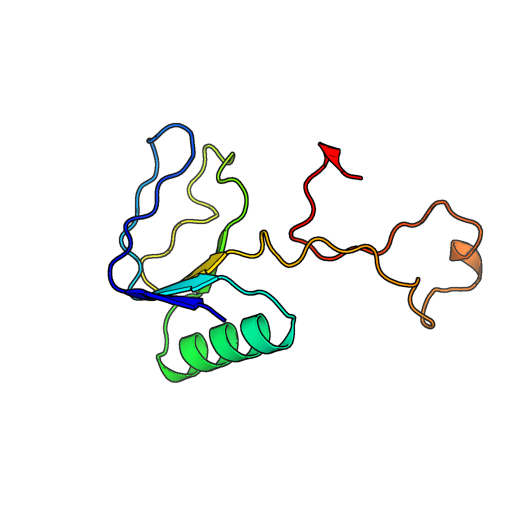3 ? 7.481 -6.327 -30.050 1.00 90.06 83 PRO A CA 1
ATOM 656 C C . PRO A 1 83 ? 7.398 -4.829 -30.372 1.00 90.06 83 PRO A C 1
ATOM 658 O O . PRO A 1 83 ? 8.336 -4.094 -30.089 1.00 90.06 83 PRO A O 1
ATOM 661 N N . GLU A 1 84 ? 6.236 -4.360 -30.834 1.00 92.62 84 GLU A N 1
ATOM 662 C CA . GLU A 1 84 ? 5.943 -2.953 -31.167 1.00 92.62 84 GLU A CA 1
ATOM 663 C C . GLU A 1 84 ? 6.051 -1.961 -29.987 1.00 92.62 84 GLU A C 1
ATOM 665 O O . GLU A 1 84 ? 5.977 -0.744 -30.171 1.00 92.62 84 GLU A O 1
ATOM 670 N N . HIS A 1 85 ? 6.173 -2.457 -28.754 1.00 91.06 85 HIS A N 1
ATOM 671 C CA . HIS A 1 85 ? 6.309 -1.637 -27.550 1.00 91.06 85 HIS A CA 1
ATOM 672 C C . HIS A 1 85 ? 7.713 -1.683 -26.942 1.00 91.06 85 HIS A C 1
ATOM 674 O O . HIS A 1 85 ? 7.978 -0.907 -26.029 1.00 91.06 85 HIS A O 1
ATOM 680 N N . ARG A 1 86 ? 8.612 -2.552 -27.426 1.00 85.44 86 ARG A N 1
ATOM 681 C CA . ARG A 1 86 ? 9.942 -2.747 -26.819 1.00 85.44 86 ARG A CA 1
ATOM 682 C C . ARG A 1 86 ? 10.870 -1.546 -26.972 1.00 85.44 86 ARG A C 1
ATOM 684 O O . ARG A 1 86 ? 11.734 -1.358 -26.131 1.00 85.44 86 ARG A O 1
ATOM 691 N N . GLU A 1 87 ? 10.668 -0.734 -28.004 1.00 86.75 87 GLU A N 1
ATOM 692 C CA . GLU A 1 87 ? 11.465 0.479 -28.244 1.00 86.75 87 GLU A CA 1
ATOM 693 C C . GLU A 1 87 ? 10.889 1.730 -27.563 1.00 86.75 87 GLU A C 1
ATOM 695 O O . GLU A 1 87 ? 11.401 2.834 -27.732 1.00 86.75 87 GLU A O 1
ATOM 700 N N . ARG A 1 88 ? 9.797 1.592 -26.802 1.00 92.00 88 ARG A N 1
ATOM 701 C CA . ARG A 1 88 ? 9.197 2.717 -26.077 1.00 92.00 88 ARG A CA 1
ATOM 702 C C . ARG A 1 88 ? 9.918 2.956 -24.753 1.00 92.00 88 ARG A C 1
ATOM 704 O O . ARG A 1 88 ? 10.445 2.032 -24.141 1.00 92.00 88 ARG A O 1
ATOM 711 N N . ASN A 1 89 ? 9.819 4.185 -24.256 1.00 93.25 89 ASN A N 1
ATOM 712 C CA . ASN A 1 89 ? 10.238 4.536 -22.900 1.00 93.25 89 ASN A CA 1
ATOM 713 C C . ASN A 1 89 ? 9.229 3.969 -21.891 1.00 93.25 89 ASN A C 1
ATOM 715 O O . ASN A 1 89 ? 8.233 4.612 -21.561 1.00 93.25 89 ASN A O 1
ATOM 719 N N . LEU A 1 90 ? 9.457 2.728 -21.465 1.00 94.25 90 LEU A N 1
ATOM 720 C CA . LEU A 1 90 ? 8.631 2.024 -20.490 1.00 94.25 90 LEU A CA 1
ATOM 721 C C . LEU A 1 90 ? 9.376 1.899 -19.167 1.00 94.25 90 LEU A C 1
ATOM 723 O O . LEU A 1 90 ? 10.564 1.590 -19.143 1.00 94.25 90 LEU A O 1
ATOM 727 N N . VAL A 1 91 ? 8.642 2.063 -18.070 1.00 94.25 91 VAL A N 1
ATOM 728 C CA . VAL A 1 91 ? 9.139 1.790 -16.723 1.00 94.25 91 VAL A CA 1
ATOM 729 C C . VAL A 1 91 ? 8.245 0.732 -16.091 1.00 94.25 91 VAL A C 1
ATOM 731 O O . VAL A 1 91 ? 7.019 0.851 -16.110 1.00 94.25 91 VAL A O 1
ATOM 734 N N . HIS A 1 92 ? 8.855 -0.313 -15.540 1.00 95.75 92 HIS A N 1
ATOM 735 C CA . HIS A 1 92 ? 8.165 -1.306 -14.729 1.00 95.75 92 HIS A CA 1
ATOM 736 C C . HIS A 1 92 ? 8.606 -1.120 -13.280 1.00 95.75 92 HIS A C 1
ATOM 738 O O . HIS A 1 92 ? 9.793 -1.118 -12.979 1.00 95.75 92 HIS A O 1
ATOM 744 N N . ILE A 1 93 ? 7.644 -0.898 -12.393 1.00 96.94 93 ILE A N 1
ATOM 745 C CA . ILE A 1 93 ? 7.860 -0.494 -11.001 1.00 96.94 93 ILE A CA 1
ATOM 746 C C . ILE A 1 93 ? 6.797 -1.135 -10.120 1.00 96.94 93 ILE A C 1
ATOM 748 O O . ILE A 1 93 ? 5.684 -1.431 -10.564 1.00 96.94 93 ILE A O 1
ATOM 752 N N . GLU A 1 94 ? 7.122 -1.312 -8.848 1.00 96.94 94 GLU A N 1
ATOM 753 C CA . GLU A 1 94 ? 6.127 -1.618 -7.834 1.00 96.94 94 GLU A CA 1
ATOM 754 C C . GLU A 1 94 ? 5.248 -0.388 -7.521 1.00 96.94 94 GLU A C 1
ATOM 756 O O . GLU A 1 94 ? 5.697 0.756 -7.531 1.00 96.94 94 GLU A O 1
ATOM 761 N N . ALA A 1 95 ? 3.968 -0.623 -7.216 1.00 95.62 95 ALA A N 1
ATOM 762 C CA . ALA A 1 95 ? 2.947 0.429 -7.122 1.00 95.62 95 ALA A CA 1
ATOM 763 C C . ALA A 1 95 ? 3.083 1.386 -5.918 1.00 95.62 95 ALA A C 1
ATOM 765 O O . ALA A 1 95 ? 2.318 2.341 -5.803 1.00 95.62 95 ALA A O 1
ATOM 766 N N . GLY A 1 96 ? 3.991 1.103 -4.987 1.00 96.44 96 GLY A N 1
ATOM 767 C CA . GLY A 1 96 ? 4.267 1.928 -3.816 1.00 96.44 96 GLY A CA 1
ATOM 768 C C . GLY A 1 96 ? 5.343 2.987 -4.023 1.00 96.44 96 GLY A C 1
ATOM 769 O O . GLY A 1 96 ? 5.554 3.784 -3.109 1.00 96.44 96 GLY A O 1
ATOM 770 N N . ILE A 1 97 ? 6.018 3.010 -5.179 1.00 96.81 97 ILE A N 1
ATOM 771 C CA . ILE A 1 97 ? 6.991 4.058 -5.502 1.00 96.81 97 ILE A CA 1
ATOM 772 C C . ILE A 1 97 ? 6.300 5.427 -5.552 1.00 96.81 97 ILE A C 1
ATOM 774 O O . ILE A 1 97 ? 5.156 5.557 -6.000 1.00 96.81 97 ILE A O 1
ATOM 778 N N . VAL A 1 98 ? 6.975 6.460 -5.053 1.00 95.88 98 VAL A N 1
ATOM 779 C CA . VAL A 1 98 ? 6.472 7.834 -5.132 1.00 95.88 98 VAL A CA 1
ATOM 780 C C . VAL A 1 98 ? 6.876 8.454 -6.463 1.00 95.88 98 VAL A C 1
ATOM 782 O O . VAL A 1 98 ? 7.955 8.182 -6.969 1.00 95.88 98 VAL A O 1
ATOM 785 N N . ILE A 1 99 ? 6.031 9.334 -7.006 1.00 94.25 99 ILE A N 1
ATOM 786 C CA . ILE A 1 99 ? 6.295 10.019 -8.287 1.00 94.25 99 ILE A CA 1
ATOM 787 C C . ILE A 1 99 ? 7.619 10.798 -8.257 1.00 94.25 99 ILE A C 1
ATOM 789 O O . ILE A 1 99 ? 8.251 10.952 -9.285 1.00 94.25 99 ILE A O 1
ATOM 793 N N . GLN A 1 100 ? 8.041 11.281 -7.086 1.00 95.00 100 GLN A N 1
ATOM 794 C CA . GLN A 1 100 ? 9.316 11.983 -6.924 1.00 95.00 100 GLN A CA 1
ATOM 795 C C . GLN A 1 100 ? 10.542 11.105 -7.234 1.00 95.00 100 GLN A C 1
ATOM 797 O O . GLN A 1 100 ? 11.567 11.641 -7.642 1.00 95.00 100 GLN A O 1
ATOM 802 N N . ASP A 1 101 ? 10.433 9.792 -7.024 1.00 93.31 101 ASP A N 1
ATOM 803 C CA . ASP A 1 101 ? 11.527 8.830 -7.197 1.00 93.31 101 ASP A CA 1
ATOM 804 C C . ASP A 1 101 ? 11.454 8.109 -8.560 1.00 93.31 101 ASP A C 1
ATOM 806 O O . ASP A 1 101 ? 12.235 7.188 -8.807 1.00 93.31 101 ASP A O 1
ATOM 810 N N . LEU A 1 102 ? 10.499 8.494 -9.418 1.00 86.69 102 LEU A N 1
ATOM 811 C CA . LEU A 1 102 ? 10.299 7.979 -10.775 1.00 86.69 102 LEU A CA 1
ATOM 812 C C . LEU A 1 102 ? 10.872 8.950 -11.812 1.00 86.69 102 LEU A C 1
ATOM 814 O O . LEU A 1 102 ? 11.539 8.454 -12.746 1.00 86.69 102 LEU A O 1
#

Solvent-accessible surface area (backbone atoms only — not comparable to full-atom values): 6006 Å² total; per-residue (Å²): 106,50,78,41,70,72,49,70,46,60,28,72,85,63,81,48,70,36,59,13,63,34,35,36,41,24,62,43,73,67,34,48,53,50,54,52,53,50,26,57,77,72,72,42,57,70,27,66,38,67,90,32,78,59,94,61,64,86,53,63,36,64,29,26,36,35,32,33,60,60,30,47,48,80,46,78,75,68,88,85,60,57,76,95,54,69,88,52,98,76,84,40,62,38,90,28,45,53,81,91,83,108

pLDDT: mean 94.28, std 3.6, range [76.94, 98.44]